Protein AF-A0A0G1AIM7-F1 (afdb_monomer_lite)

Organism: NCBI:txid1619004

Secondary structure (DSSP, 8-state):
-EE-TTSSS-EEEE-SSSPEEEEB-SEE--TTS-EEEEEEEE-S-SEESPPEEPTTT---TTEEBPP-SS----EE-SS-EES--EEEEEEEE--TTSPSS--B--EE------

Sequence (114 aa):
MKDAGNGSNPGLWKSASPAYLIASADATLSNGVDGYGIQATSTASGSGGTLSFNSKYNQTGNNVGGLTLTNTVLASSTVDVSGREAVVIHKAAVSGVAISGSYSDTITYECTAN

Structure (mmCIF, N/CA/C/O backbone):
data_AF-A0A0G1AIM7-F1
#
_entry.id   AF-A0A0G1AIM7-F1
#
loop_
_atom_site.group_PDB
_atom_site.id
_atom_site.type_symbol
_atom_site.label_atom_id
_atom_site.label_alt_id
_atom_site.label_comp_id
_atom_site.label_asym_id
_atom_site.label_entity_id
_atom_site.label_seq_id
_atom_site.pdbx_PDB_ins_code
_atom_site.Cartn_x
_atom_site.Cartn_y
_atom_site.Cartn_z
_atom_site.occupancy
_atom_site.B_iso_or_equiv
_atom_site.auth_seq_id
_atom_site.auth_comp_id
_atom_site.auth_asym_id
_atom_site.auth_atom_id
_atom_site.pdbx_PDB_model_num
ATOM 1 N N . MET A 1 1 ? -3.048 6.542 7.082 1.00 94.69 1 MET A N 1
ATOM 2 C CA . MET A 1 1 ? -1.975 5.721 6.482 1.00 94.69 1 MET A CA 1
ATOM 3 C C . MET A 1 1 ? -1.382 6.443 5.288 1.00 94.69 1 MET A C 1
ATOM 5 O O . MET A 1 1 ? -2.105 7.213 4.667 1.00 94.69 1 MET A O 1
ATOM 9 N N . LYS A 1 2 ? -0.112 6.204 4.968 1.00 96.25 2 LYS A N 1
ATOM 10 C CA . LYS A 1 2 ? 0.549 6.743 3.771 1.00 96.25 2 LYS A CA 1
ATOM 11 C C . LYS A 1 2 ? 1.645 5.806 3.282 1.00 96.25 2 LYS A C 1
ATOM 13 O O . LYS A 1 2 ? 2.206 5.049 4.074 1.00 96.25 2 LYS A O 1
ATOM 18 N N . ASP A 1 3 ? 1.914 5.893 1.995 1.00 97.50 3 ASP A N 1
ATOM 19 C CA . ASP A 1 3 ? 2.924 5.134 1.276 1.00 97.50 3 ASP A CA 1
ATOM 20 C C . ASP A 1 3 ? 4.186 5.965 1.024 1.00 97.50 3 ASP A C 1
ATOM 22 O O . ASP A 1 3 ? 4.100 7.172 0.793 1.00 97.50 3 ASP A O 1
ATOM 26 N N . ALA A 1 4 ? 5.351 5.325 1.066 1.00 97.38 4 ALA A N 1
ATOM 27 C CA . ALA A 1 4 ? 6.605 5.933 0.645 1.00 97.38 4 ALA A CA 1
ATOM 28 C C . ALA A 1 4 ? 6.808 5.799 -0.871 1.00 97.38 4 ALA A C 1
ATOM 30 O O . ALA A 1 4 ? 7.269 6.750 -1.515 1.00 97.38 4 ALA A O 1
ATOM 31 N N . GLY A 1 5 ? 6.468 4.640 -1.444 1.00 96.25 5 GLY A N 1
ATOM 32 C CA . GLY A 1 5 ? 6.692 4.337 -2.850 1.00 96.25 5 GLY A CA 1
ATOM 33 C C . GLY A 1 5 ? 8.128 4.614 -3.299 1.00 96.25 5 GLY A C 1
ATOM 34 O O . GLY A 1 5 ? 9.101 4.284 -2.619 1.00 96.25 5 GLY A O 1
ATOM 35 N N . ASN A 1 6 ? 8.281 5.286 -4.443 1.00 96.94 6 ASN A N 1
ATOM 36 C CA . ASN A 1 6 ? 9.583 5.801 -4.893 1.00 96.94 6 ASN A CA 1
ATOM 37 C C . ASN A 1 6 ? 9.820 7.285 -4.547 1.00 96.94 6 ASN A C 1
ATOM 39 O O . ASN A 1 6 ? 10.708 7.917 -5.120 1.00 96.94 6 ASN A O 1
ATOM 43 N N . GLY A 1 7 ? 9.000 7.863 -3.665 1.00 96.31 7 GLY A N 1
ATOM 44 C CA . GLY A 1 7 ? 9.017 9.285 -3.308 1.00 96.31 7 GLY A CA 1
ATOM 45 C C . GLY A 1 7 ? 8.275 10.213 -4.278 1.00 96.31 7 GLY A C 1
ATOM 46 O O . GLY A 1 7 ? 8.045 11.370 -3.941 1.00 96.31 7 GLY A O 1
ATOM 47 N N . SER A 1 8 ? 7.876 9.742 -5.465 1.00 97.06 8 SER A N 1
ATOM 48 C CA . SER A 1 8 ? 7.053 10.503 -6.430 1.00 97.06 8 SER A CA 1
ATOM 49 C C . SER A 1 8 ? 5.761 9.790 -6.815 1.00 97.06 8 SER A C 1
ATOM 51 O O . SER A 1 8 ? 4.765 10.441 -7.112 1.00 97.06 8 SER A O 1
ATOM 53 N N . ASN A 1 9 ? 5.755 8.461 -6.771 1.00 98.00 9 ASN A N 1
ATOM 54 C CA . ASN A 1 9 ? 4.598 7.626 -7.045 1.00 98.00 9 ASN A CA 1
ATOM 55 C C . ASN A 1 9 ? 4.504 6.511 -5.997 1.00 98.00 9 ASN A C 1
ATOM 57 O O . ASN A 1 9 ? 5.546 5.974 -5.602 1.00 98.00 9 ASN A O 1
ATOM 61 N N . PRO A 1 10 ? 3.282 6.150 -5.575 1.00 98.12 10 PRO A N 1
ATOM 62 C CA . PRO A 1 10 ? 3.075 5.043 -4.662 1.00 98.12 10 PRO A CA 1
ATOM 63 C C . PRO A 1 10 ? 3.351 3.699 -5.350 1.00 98.12 10 PRO A C 1
ATOM 65 O O . PRO A 1 10 ? 3.058 3.541 -6.542 1.00 98.12 10 PRO A O 1
ATOM 68 N N . GLY A 1 11 ? 3.888 2.712 -4.633 1.00 97.94 11 GLY A N 1
ATOM 69 C CA . GLY A 1 11 ? 4.183 1.404 -5.224 1.00 97.94 11 GLY A CA 1
ATOM 70 C C . GLY A 1 11 ? 5.347 0.627 -4.617 1.00 97.94 11 GLY A C 1
ATOM 71 O O . GLY A 1 11 ? 6.121 1.131 -3.813 1.00 97.94 11 GLY A O 1
ATOM 72 N N . LEU A 1 12 ? 5.532 -0.605 -5.091 1.00 98.00 12 LEU A N 1
ATOM 73 C CA . LEU A 1 12 ? 6.714 -1.398 -4.759 1.00 98.00 12 LEU A CA 1
ATOM 74 C C . LEU A 1 12 ? 7.903 -0.898 -5.579 1.00 98.00 12 LEU A C 1
ATOM 76 O O . LEU A 1 12 ? 7.891 -0.972 -6.813 1.00 98.00 12 LEU A O 1
ATOM 80 N N . TRP A 1 13 ? 8.940 -0.405 -4.904 1.00 98.25 13 TRP A N 1
ATOM 81 C CA . TRP A 1 13 ? 10.066 0.266 -5.544 1.00 98.25 13 TRP A CA 1
ATOM 82 C C . TRP A 1 13 ? 11.337 -0.584 -5.548 1.00 98.25 13 TRP A C 1
ATOM 84 O O . TRP A 1 13 ? 11.817 -1.026 -4.504 1.00 98.25 13 TRP A O 1
ATOM 94 N N . LYS A 1 14 ? 11.931 -0.763 -6.732 1.00 97.94 14 LYS A N 1
ATOM 95 C CA . LYS A 1 14 ? 13.291 -1.275 -6.915 1.00 97.94 14 LYS A CA 1
ATOM 96 C C . LYS A 1 14 ? 14.223 -0.100 -7.186 1.00 97.94 14 LYS A C 1
ATOM 98 O O . LYS A 1 14 ? 14.273 0.421 -8.299 1.00 97.94 14 LYS A O 1
ATOM 103 N N . SER A 1 15 ? 14.993 0.287 -6.175 1.00 96.56 15 SER A N 1
ATOM 104 C CA . SER A 1 15 ? 15.892 1.447 -6.235 1.00 96.56 15 SER A CA 1
ATOM 105 C C . SER A 1 15 ? 17.208 1.189 -6.977 1.00 96.56 15 SER A C 1
ATOM 107 O O . SER A 1 15 ? 17.782 2.113 -7.550 1.00 96.56 15 SER A O 1
ATOM 109 N N . ALA A 1 16 ? 17.698 -0.054 -6.985 1.00 95.94 16 ALA A N 1
ATOM 110 C CA . ALA A 1 16 ? 18.947 -0.408 -7.655 1.00 95.94 16 ALA A CA 1
ATOM 111 C C . ALA A 1 16 ? 18.802 -0.346 -9.184 1.00 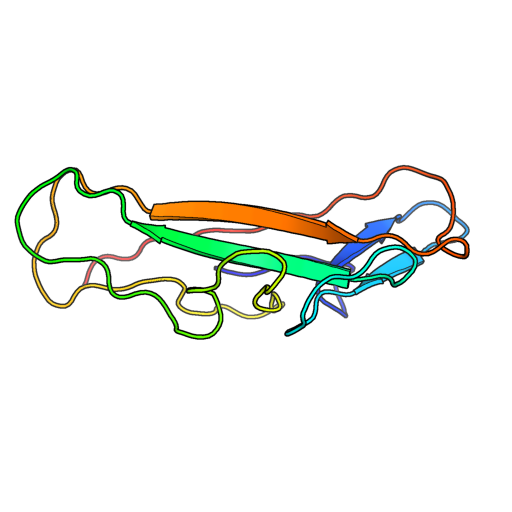95.94 16 ALA A C 1
ATOM 113 O O . ALA A 1 16 ? 17.798 -0.808 -9.723 1.00 95.94 16 ALA A O 1
ATOM 114 N N . SER A 1 17 ? 19.820 0.151 -9.891 1.00 95.50 17 SER A N 1
ATOM 115 C CA . SER A 1 17 ? 19.796 0.287 -11.355 1.00 95.50 17 SER A CA 1
ATOM 116 C C . SER A 1 17 ? 19.723 -1.075 -12.084 1.00 95.50 17 SER A C 1
ATOM 118 O O . SER A 1 17 ? 20.412 -2.008 -11.667 1.00 95.50 17 SER A O 1
ATOM 120 N N . PRO A 1 18 ? 18.916 -1.226 -13.156 1.00 95.69 18 PRO A N 1
ATOM 121 C CA . PRO A 1 18 ? 17.927 -0.260 -13.632 1.00 95.69 18 PRO A CA 1
ATOM 122 C C . PRO A 1 18 ? 16.736 -0.196 -12.669 1.00 95.69 18 PRO A C 1
ATOM 124 O O . PRO A 1 18 ? 16.215 -1.231 -12.245 1.00 95.69 18 PRO A O 1
ATOM 127 N N . ALA A 1 19 ? 16.352 1.020 -12.287 1.00 97.00 19 ALA A N 1
ATOM 128 C CA . ALA A 1 19 ? 15.307 1.237 -11.299 1.00 97.00 19 ALA A CA 1
ATOM 129 C C . ALA A 1 19 ? 13.921 0.965 -11.906 1.00 97.00 19 ALA A C 1
ATOM 131 O O . ALA A 1 19 ? 13.712 1.195 -13.099 1.00 97.00 19 ALA A O 1
ATOM 132 N N . TYR A 1 20 ? 12.987 0.454 -11.106 1.00 98.06 20 TYR A N 1
ATOM 133 C CA . TYR A 1 20 ? 11.661 0.061 -11.590 1.00 98.06 20 TYR A CA 1
ATOM 134 C C . TYR A 1 20 ? 10.612 0.184 -10.491 1.00 98.06 20 TYR A C 1
ATOM 136 O O . TYR A 1 20 ? 10.881 -0.131 -9.332 1.00 98.06 20 TYR A O 1
ATOM 144 N N . LEU A 1 21 ? 9.414 0.627 -10.861 1.00 98.00 21 LEU A N 1
ATOM 145 C CA . LEU A 1 21 ? 8.285 0.776 -9.952 1.00 98.00 21 LEU A CA 1
ATOM 146 C C . LEU A 1 21 ? 7.143 -0.114 -10.425 1.00 98.00 21 LEU A C 1
ATOM 148 O O . LEU A 1 21 ? 6.620 0.084 -11.519 1.00 98.00 21 LEU A O 1
ATOM 152 N N . ILE A 1 22 ? 6.709 -1.025 -9.561 1.00 98.06 22 ILE A N 1
ATOM 153 C CA . ILE A 1 22 ? 5.396 -1.652 -9.702 1.00 98.06 22 ILE A CA 1
ATOM 154 C C . ILE A 1 22 ? 4.413 -0.700 -9.026 1.00 98.06 22 ILE A C 1
ATOM 156 O O . ILE A 1 22 ? 4.344 -0.625 -7.795 1.00 98.06 22 ILE A O 1
ATOM 160 N N . ALA A 1 23 ? 3.725 0.094 -9.843 1.00 97.75 23 ALA A N 1
ATOM 161 C CA . ALA A 1 23 ? 2.875 1.173 -9.363 1.00 97.75 23 ALA A CA 1
ATOM 162 C C . ALA A 1 23 ? 1.698 0.640 -8.540 1.00 97.75 23 ALA A C 1
ATOM 164 O O . ALA A 1 23 ? 1.114 -0.407 -8.847 1.00 97.75 23 ALA A O 1
ATOM 165 N N . SER A 1 24 ? 1.326 1.389 -7.503 1.00 98.00 24 SER A N 1
ATOM 166 C CA . SER A 1 24 ? 0.083 1.105 -6.805 1.00 98.00 24 SER A CA 1
ATOM 167 C C . SER A 1 24 ? -1.128 1.524 -7.643 1.00 98.00 24 SER A C 1
ATOM 169 O O . SER A 1 24 ? -1.083 2.548 -8.325 1.00 98.00 24 SER A O 1
ATOM 171 N N . ALA A 1 25 ? -2.211 0.745 -7.601 1.00 97.25 25 ALA A N 1
ATOM 172 C CA . ALA A 1 25 ? -3.387 0.979 -8.433 1.00 97.25 25 ALA A CA 1
ATOM 173 C C . ALA A 1 25 ? -4.697 0.590 -7.736 1.00 97.25 25 ALA A C 1
ATOM 175 O O . ALA A 1 25 ? -4.747 -0.358 -6.956 1.00 97.25 25 ALA A O 1
ATOM 176 N N . ASP A 1 26 ? -5.766 1.306 -8.083 1.00 97.94 26 ASP A N 1
ATOM 177 C CA . ASP A 1 26 ? -7.150 0.893 -7.849 1.00 97.94 26 ASP A CA 1
ATOM 178 C C . ASP A 1 26 ? -7.570 -0.054 -8.971 1.00 97.94 26 ASP A C 1
ATOM 180 O O . ASP A 1 26 ? -7.957 0.384 -10.056 1.00 97.94 26 ASP A O 1
ATOM 184 N N . ALA A 1 27 ? -7.409 -1.360 -8.758 1.00 97.44 27 ALA A N 1
ATOM 185 C CA . ALA A 1 27 ? -7.525 -2.327 -9.842 1.00 97.44 27 ALA A CA 1
ATOM 186 C C . ALA A 1 27 ? -7.905 -3.732 -9.370 1.00 97.44 27 ALA A C 1
ATOM 188 O O . ALA A 1 27 ? -7.761 -4.100 -8.205 1.00 97.44 27 ALA A O 1
ATOM 189 N N . THR A 1 28 ? -8.346 -4.549 -10.327 1.00 98.38 28 THR A N 1
ATOM 190 C CA . THR A 1 28 ? -8.337 -6.008 -10.181 1.00 98.38 28 THR A CA 1
ATOM 191 C C . THR A 1 28 ? -6.984 -6.519 -10.648 1.00 98.38 28 THR A C 1
ATOM 193 O O . THR A 1 28 ? -6.645 -6.377 -11.821 1.00 98.38 28 THR A O 1
ATOM 196 N N . LEU A 1 29 ? -6.206 -7.107 -9.743 1.00 98.00 29 LEU A N 1
ATOM 197 C CA . LEU A 1 29 ? -4.897 -7.651 -10.083 1.00 98.00 29 LEU A CA 1
ATOM 198 C C . LEU A 1 29 ? -5.039 -8.903 -10.954 1.00 98.00 29 LEU A C 1
ATOM 200 O O . LEU A 1 29 ? -5.797 -9.827 -10.639 1.00 98.00 29 LEU A O 1
ATOM 204 N N . SER A 1 30 ? -4.268 -8.945 -12.035 1.00 97.06 30 SER A N 1
ATOM 205 C CA . SER A 1 30 ? -4.231 -10.054 -12.985 1.00 97.06 30 SER A CA 1
ATOM 206 C C . SER A 1 30 ? -2.797 -10.491 -13.239 1.00 97.06 30 SER A C 1
ATOM 208 O O . SER A 1 30 ? -1.887 -9.667 -13.282 1.00 97.06 30 SER A O 1
ATOM 210 N N . ASN A 1 31 ? -2.597 -11.790 -13.454 1.00 94.12 31 ASN A N 1
ATOM 211 C CA . ASN A 1 31 ? -1.280 -12.322 -13.780 1.00 94.12 31 ASN A CA 1
ATOM 212 C C . ASN A 1 31 ? -0.707 -11.659 -15.046 1.00 94.12 31 ASN A C 1
ATOM 214 O O . ASN A 1 31 ? -1.433 -11.449 -16.017 1.00 94.12 31 ASN A O 1
ATOM 218 N N . GLY A 1 32 ? 0.591 -11.358 -15.043 1.00 94.75 32 GLY A N 1
ATOM 219 C CA . GLY A 1 32 ? 1.279 -10.756 -16.184 1.00 94.75 32 GLY A CA 1
ATOM 220 C C . GLY A 1 32 ? 1.100 -9.241 -16.333 1.00 94.75 32 GLY A C 1
ATOM 221 O O . GLY A 1 32 ? 1.676 -8.676 -17.260 1.00 94.75 32 GLY A O 1
ATOM 222 N N . VAL A 1 33 ? 0.375 -8.578 -15.427 1.00 96.75 33 VAL A N 1
ATOM 223 C CA . VAL A 1 33 ? 0.221 -7.115 -15.396 1.00 96.75 33 VAL A CA 1
ATOM 224 C C . VAL A 1 33 ? 0.721 -6.594 -14.054 1.00 96.75 33 VAL A C 1
ATOM 226 O O . VAL A 1 33 ? 0.337 -7.116 -13.008 1.00 96.75 33 VAL A O 1
ATOM 229 N N . ASP A 1 34 ? 1.575 -5.572 -14.084 1.00 97.38 34 ASP A N 1
ATOM 230 C CA . ASP A 1 34 ? 2.061 -4.929 -12.866 1.00 97.38 34 ASP A CA 1
ATOM 231 C C . ASP A 1 34 ? 0.909 -4.275 -12.104 1.00 97.38 34 ASP A C 1
ATOM 233 O O . ASP A 1 34 ? 0.096 -3.544 -12.672 1.00 97.38 34 ASP A O 1
ATOM 237 N N . GLY A 1 35 ? 0.869 -4.500 -10.797 1.00 97.81 35 GLY A N 1
ATOM 238 C CA . GLY A 1 35 ? -0.046 -3.797 -9.916 1.00 97.81 35 GLY A CA 1
ATOM 239 C C . GLY A 1 35 ? 0.217 -4.119 -8.459 1.00 97.81 35 GLY A C 1
ATOM 240 O O . GLY A 1 35 ? 0.664 -5.212 -8.117 1.00 97.81 35 GLY A O 1
ATOM 241 N N . TYR A 1 36 ? -0.074 -3.160 -7.591 1.00 98.44 36 TYR A N 1
ATOM 242 C CA . TYR A 1 36 ? 0.100 -3.301 -6.153 1.00 98.44 36 TYR A CA 1
ATOM 243 C C . TYR A 1 36 ? -0.968 -2.516 -5.393 1.00 98.44 36 TYR A C 1
ATOM 245 O O . TYR A 1 36 ? -1.381 -1.429 -5.797 1.00 98.44 36 TYR A O 1
ATOM 253 N N . GLY A 1 37 ? -1.422 -3.042 -4.267 1.00 98.50 37 GLY A N 1
ATOM 254 C CA . GLY A 1 37 ? -2.376 -2.342 -3.419 1.00 98.50 37 GLY A CA 1
ATOM 255 C C . GLY A 1 37 ? -2.749 -3.161 -2.200 1.00 98.50 37 GLY A C 1
ATOM 256 O O . GLY A 1 37 ? -2.132 -4.192 -1.909 1.00 98.50 37 GLY A O 1
ATOM 257 N N . ILE A 1 38 ? -3.772 -2.696 -1.490 1.00 98.62 38 ILE A N 1
ATOM 258 C CA . ILE A 1 38 ? -4.219 -3.337 -0.256 1.00 98.62 38 ILE A CA 1
ATOM 259 C C . ILE A 1 38 ? -5.709 -3.670 -0.260 1.00 98.62 38 ILE A C 1
ATOM 261 O O . ILE A 1 38 ? -6.523 -3.042 -0.940 1.00 98.62 38 ILE A O 1
ATOM 265 N N . GLN A 1 39 ? -6.043 -4.654 0.564 1.00 98.69 39 GLN A N 1
ATOM 266 C CA . GLN A 1 39 ? -7.379 -4.925 1.076 1.00 98.69 39 GLN A CA 1
ATOM 267 C C . GLN A 1 39 ? -7.359 -4.689 2.583 1.00 98.69 39 GLN A C 1
ATOM 269 O O . GLN A 1 39 ? -6.342 -4.950 3.229 1.00 98.69 39 GLN A O 1
ATOM 274 N N . ALA A 1 40 ? -8.463 -4.229 3.155 1.00 98.19 40 ALA A N 1
ATOM 275 C CA . ALA A 1 40 ? -8.568 -4.001 4.583 1.00 98.19 40 ALA A CA 1
ATOM 276 C C . ALA A 1 40 ? -9.967 -4.317 5.112 1.00 98.19 40 ALA A C 1
ATOM 278 O O . ALA A 1 40 ? -10.970 -3.986 4.481 1.00 98.19 40 ALA A O 1
ATOM 279 N N . THR A 1 41 ? -10.021 -4.954 6.280 1.00 97.19 41 THR A N 1
ATOM 280 C CA . THR A 1 41 ? -11.265 -5.328 6.964 1.00 97.19 41 THR A CA 1
ATOM 281 C C . THR A 1 41 ? -11.065 -5.400 8.482 1.00 97.19 41 THR A C 1
ATOM 283 O O . THR A 1 41 ? -9.937 -5.317 8.969 1.00 97.19 41 THR A O 1
ATOM 286 N N . SER A 1 42 ? -12.151 -5.566 9.239 1.00 94.50 42 SER A N 1
ATOM 287 C CA . SER A 1 42 ? -12.110 -5.846 10.680 1.00 94.50 42 SER A CA 1
ATOM 288 C C . SER A 1 42 ? -12.270 -7.337 10.944 1.00 94.50 42 SER A C 1
ATOM 290 O O . SER A 1 42 ? -13.026 -8.013 10.243 1.00 94.50 42 SER A O 1
ATOM 292 N N . THR A 1 43 ? -11.675 -7.842 12.025 1.00 86.00 43 THR A N 1
ATOM 293 C CA . THR A 1 43 ? -12.161 -9.097 12.621 1.00 86.00 43 THR A CA 1
ATOM 294 C C . THR A 1 43 ? -13.488 -8.872 13.356 1.00 86.00 43 THR A C 1
ATOM 296 O O . THR A 1 43 ? -13.866 -7.737 13.666 1.00 86.00 43 THR A O 1
ATOM 299 N N . ALA A 1 44 ? -14.223 -9.959 13.616 1.00 82.12 44 ALA A N 1
ATOM 300 C CA . ALA A 1 44 ? -15.469 -9.927 14.390 1.00 82.12 44 ALA A CA 1
ATOM 301 C C . ALA A 1 44 ? -15.238 -9.781 15.909 1.00 82.12 44 ALA A C 1
ATOM 303 O O . ALA A 1 44 ? -16.199 -9.632 16.661 1.00 82.12 44 ALA A O 1
ATOM 304 N N . SER A 1 45 ? -13.979 -9.833 16.351 1.00 87.00 45 SER A N 1
ATOM 305 C CA . SER A 1 45 ? -13.566 -9.691 17.746 1.00 87.00 45 SER A CA 1
ATOM 306 C C . SER A 1 45 ? -13.847 -8.288 18.293 1.00 87.00 45 SER A C 1
ATOM 308 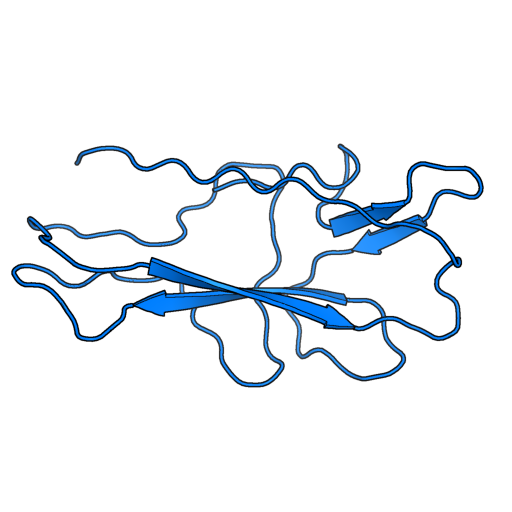O O . SER A 1 45 ? -14.051 -7.338 17.535 1.00 87.00 45 SER A O 1
ATOM 310 N N . GLY A 1 46 ? -13.821 -8.161 19.622 1.00 90.00 46 GLY A N 1
ATOM 311 C CA . GLY A 1 46 ? -13.940 -6.888 20.333 1.00 90.00 46 GLY A CA 1
ATOM 312 C C . GLY A 1 46 ? -15.371 -6.486 20.700 1.00 90.00 46 GLY A C 1
ATOM 313 O O . GLY A 1 46 ? -16.327 -7.244 20.539 1.00 90.00 46 GLY A O 1
ATOM 314 N N . SER A 1 47 ? -15.513 -5.279 21.244 1.00 91.31 47 SER A N 1
ATOM 315 C CA . SER A 1 47 ? -16.779 -4.705 21.712 1.00 91.31 47 SER A CA 1
ATOM 316 C C . SER A 1 47 ? -16.853 -3.196 21.432 1.00 91.31 47 SER A C 1
ATOM 318 O O . SER A 1 47 ? -15.904 -2.595 20.919 1.00 91.31 47 SER A O 1
ATOM 320 N N . GLY A 1 48 ? -18.010 -2.588 21.717 1.00 91.12 48 GLY A N 1
ATOM 321 C CA . GLY A 1 48 ? -18.287 -1.190 21.374 1.00 91.12 48 GLY A CA 1
ATOM 322 C C . GLY A 1 48 ? -18.579 -1.002 19.880 1.00 91.12 48 GLY A C 1
ATOM 323 O O . GLY A 1 48 ? -19.161 -1.881 19.234 1.00 91.12 48 GLY A O 1
ATOM 324 N N . GLY A 1 49 ? -18.170 0.138 19.323 1.00 89.88 49 GLY A N 1
ATOM 325 C CA . GLY A 1 49 ? -18.368 0.490 17.912 1.00 89.88 49 GLY A CA 1
ATOM 326 C C . GLY A 1 49 ? -17.618 -0.399 16.942 1.00 89.88 49 GLY A C 1
ATOM 327 O O . GLY A 1 49 ? -16.653 -1.046 17.321 1.00 89.88 49 GLY A O 1
ATOM 328 N N . THR A 1 50 ? -18.042 -0.423 15.681 1.00 91.44 50 THR A N 1
ATOM 329 C CA . THR A 1 50 ? -17.340 -1.102 14.582 1.00 91.44 50 THR A CA 1
ATOM 330 C C . THR A 1 50 ? -16.351 -0.166 13.894 1.00 91.44 50 THR A C 1
ATOM 332 O O . THR A 1 50 ? -16.608 1.030 13.786 1.00 91.44 50 THR A O 1
ATOM 335 N N . LEU A 1 51 ? -15.272 -0.718 13.336 1.00 93.50 51 LEU A N 1
ATOM 336 C CA . LEU A 1 51 ? -14.407 0.022 12.418 1.00 93.50 51 LEU A CA 1
ATOM 337 C C . LEU A 1 51 ? -15.072 0.108 11.037 1.00 93.50 51 LEU A C 1
ATOM 339 O O . LEU A 1 51 ? -15.334 -0.913 10.402 1.00 93.50 51 LEU A O 1
ATOM 343 N N . SER A 1 52 ? -15.342 1.324 10.573 1.00 94.88 52 SER A N 1
ATOM 344 C CA . SER A 1 52 ? -15.791 1.605 9.211 1.00 94.88 52 SER A CA 1
ATOM 345 C C . SER A 1 52 ? -14.574 1.791 8.315 1.00 94.88 52 SER A C 1
ATOM 347 O O . SER A 1 52 ? -13.788 2.712 8.531 1.00 94.88 52 SER A O 1
ATOM 349 N N . PHE A 1 53 ? -14.396 0.913 7.329 1.00 97.38 53 PHE A N 1
ATOM 350 C CA . PHE A 1 53 ? -13.274 0.975 6.393 1.00 97.38 53 PHE 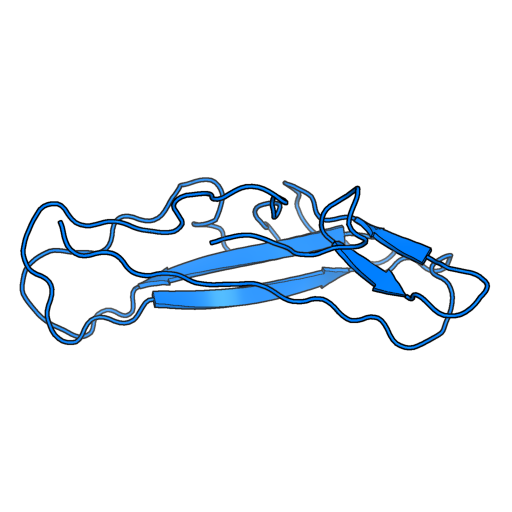A CA 1
ATOM 351 C C . PHE A 1 53 ? -13.621 1.812 5.168 1.00 97.38 53 PHE A C 1
ATOM 353 O O . PHE A 1 53 ? -14.733 1.751 4.641 1.00 97.38 53 PHE A O 1
ATOM 360 N N . ASN A 1 54 ? -12.633 2.551 4.672 1.00 98.00 54 ASN A N 1
ATOM 361 C CA . ASN A 1 54 ? -12.721 3.242 3.396 1.00 98.00 54 ASN A CA 1
ATOM 362 C C . ASN A 1 54 ? -13.030 2.226 2.285 1.00 98.00 54 ASN A C 1
ATOM 364 O O . ASN A 1 54 ? -12.319 1.230 2.130 1.00 98.00 54 ASN A O 1
ATOM 368 N N . SER A 1 55 ? -14.085 2.479 1.506 1.00 97.81 55 SER A N 1
ATOM 369 C CA . SER A 1 55 ? -14.560 1.572 0.452 1.00 97.81 55 SER A CA 1
ATOM 370 C C . SER A 1 55 ? -13.493 1.275 -0.601 1.00 97.81 55 SER A C 1
ATOM 372 O O . SER A 1 55 ? -13.493 0.192 -1.181 1.00 97.81 55 SER A O 1
ATOM 374 N N . LYS A 1 56 ? -12.534 2.189 -0.791 1.00 97.94 56 LYS A N 1
ATOM 375 C CA . LYS A 1 56 ? -11.346 1.977 -1.622 1.00 97.94 56 LYS A CA 1
ATOM 376 C C . LYS A 1 56 ? -10.575 0.718 -1.223 1.00 97.94 56 LYS A C 1
ATOM 378 O O . LYS A 1 56 ? -10.147 -0.035 -2.086 1.00 97.94 56 LYS A O 1
ATOM 383 N N . TYR A 1 57 ? -10.424 0.481 0.079 1.00 98.44 57 TYR A N 1
ATOM 384 C CA . TYR A 1 57 ? -9.630 -0.617 0.632 1.00 98.44 57 TYR A CA 1
ATOM 385 C C . TYR A 1 57 ? -10.484 -1.786 1.125 1.00 98.44 57 TYR A C 1
ATOM 387 O O . TYR A 1 57 ? -9.961 -2.888 1.257 1.00 98.44 57 TYR A O 1
ATOM 395 N N . ASN A 1 58 ? -11.785 -1.589 1.358 1.00 98.12 58 ASN A N 1
ATOM 396 C CA . ASN A 1 58 ? -12.722 -2.665 1.689 1.00 98.12 58 ASN A CA 1
ATOM 397 C C . ASN A 1 58 ? -13.044 -3.516 0.447 1.00 98.12 58 ASN A C 1
ATOM 399 O O . ASN A 1 58 ? -14.123 -3.439 -0.139 1.00 98.12 58 ASN A O 1
ATOM 403 N N . GLN A 1 59 ? -12.043 -4.271 0.010 1.00 98.38 59 GLN A N 1
ATOM 404 C CA . GLN A 1 59 ? -12.021 -5.054 -1.218 1.00 98.38 59 GLN A CA 1
ATOM 405 C C . GLN A 1 59 ? -11.783 -6.531 -0.892 1.00 98.38 59 GLN A C 1
ATOM 407 O O . GLN A 1 59 ? -11.319 -6.884 0.191 1.00 98.38 59 GLN A O 1
ATOM 412 N N . THR A 1 60 ? -12.089 -7.410 -1.845 1.00 97.62 60 THR A N 1
ATOM 413 C CA . THR A 1 60 ? -11.923 -8.865 -1.698 1.00 97.62 60 THR A CA 1
ATOM 414 C C . THR A 1 60 ? -11.366 -9.489 -2.978 1.00 97.62 60 THR A C 1
ATOM 416 O O . THR A 1 60 ? -11.262 -8.836 -4.019 1.00 97.62 60 THR A O 1
ATOM 419 N N . GLY A 1 61 ? -10.968 -10.764 -2.915 1.00 97.75 61 GLY A N 1
ATOM 420 C CA . GLY A 1 61 ? -10.446 -11.482 -4.079 1.00 97.75 61 GLY A CA 1
ATOM 421 C C . GLY A 1 61 ? -9.142 -10.863 -4.581 1.00 97.75 61 GLY A C 1
ATOM 422 O O . GLY A 1 61 ? -8.185 -10.743 -3.811 1.00 97.75 61 GLY A O 1
ATOM 423 N N . ASN A 1 62 ? -9.106 -10.464 -5.854 1.00 98.19 62 ASN A N 1
ATOM 424 C CA . ASN A 1 62 ? -7.958 -9.790 -6.473 1.00 98.19 62 ASN A CA 1
ATOM 425 C C . ASN A 1 62 ? -8.129 -8.272 -6.597 1.00 98.19 62 ASN A C 1
ATOM 427 O O . ASN A 1 62 ? -7.222 -7.604 -7.090 1.00 98.19 62 ASN A O 1
ATOM 431 N N . ASN A 1 63 ? -9.254 -7.723 -6.145 1.00 98.56 63 ASN A N 1
ATOM 432 C CA . ASN A 1 63 ? -9.484 -6.287 -6.164 1.00 98.56 63 ASN A CA 1
ATOM 433 C C . ASN A 1 63 ? -8.672 -5.641 -5.047 1.00 98.56 63 ASN A C 1
ATOM 435 O O . ASN A 1 63 ? -8.668 -6.133 -3.918 1.00 98.56 63 ASN A O 1
ATOM 439 N N . VAL A 1 64 ? -7.987 -4.549 -5.353 1.00 98.69 64 VAL A N 1
ATOM 440 C CA . VAL A 1 64 ? -7.182 -3.802 -4.389 1.00 98.69 64 VAL A CA 1
ATOM 441 C C . VAL A 1 64 ? -7.462 -2.316 -4.503 1.00 98.69 64 VAL A C 1
ATOM 443 O O . VAL A 1 64 ? -7.752 -1.811 -5.588 1.00 98.69 64 VAL A O 1
ATOM 446 N N . GLY A 1 65 ? -7.343 -1.630 -3.371 1.00 98.62 65 GLY A N 1
ATOM 447 C CA . GLY A 1 65 ? -7.274 -0.181 -3.334 1.00 98.62 65 GLY A CA 1
ATOM 448 C C . GLY A 1 65 ? -5.833 0.300 -3.460 1.00 98.62 65 GLY A C 1
ATOM 449 O O . GLY A 1 65 ? -4.934 -0.212 -2.783 1.00 98.62 65 GLY A O 1
ATOM 450 N N . GLY A 1 66 ? -5.631 1.319 -4.287 1.00 98.12 66 GLY A N 1
ATOM 451 C CA . GLY A 1 66 ? -4.351 1.974 -4.508 1.00 98.12 66 GLY A CA 1
ATOM 452 C C . GLY A 1 66 ? -3.893 2.794 -3.300 1.00 98.12 66 GLY A C 1
ATOM 453 O O . GLY A 1 66 ? -4.660 3.531 -2.665 1.00 98.12 66 GLY A O 1
ATOM 454 N N . LEU A 1 67 ? -2.614 2.687 -2.988 1.00 98.19 67 LEU A N 1
ATOM 455 C CA . LEU A 1 67 ? -1.933 3.445 -1.952 1.00 98.19 67 LEU A CA 1
ATOM 456 C C . LEU A 1 67 ? -1.656 4.884 -2.409 1.00 98.19 67 LEU A C 1
ATOM 458 O O . LEU A 1 67 ? -1.740 5.208 -3.593 1.00 98.19 67 LEU A O 1
ATOM 462 N N . THR A 1 68 ? -1.370 5.771 -1.457 1.00 97.62 68 THR A N 1
ATOM 463 C CA . THR A 1 68 ? -1.150 7.203 -1.708 1.00 97.62 68 THR A CA 1
ATOM 464 C C . THR A 1 68 ? 0.031 7.716 -0.901 1.00 97.62 68 THR A C 1
ATOM 466 O O . THR A 1 68 ? 0.198 7.331 0.254 1.00 97.62 68 THR A O 1
ATOM 469 N N . LEU A 1 69 ? 0.793 8.655 -1.466 1.00 97.75 69 LEU A N 1
ATOM 470 C CA . LEU A 1 69 ? 1.910 9.303 -0.762 1.00 97.75 69 LEU A CA 1
ATOM 471 C C . LEU A 1 69 ? 1.454 10.211 0.390 1.00 97.75 69 LEU A C 1
ATOM 473 O O . LEU A 1 69 ? 2.211 10.518 1.308 1.00 97.75 69 LEU A O 1
ATOM 477 N N . THR A 1 70 ? 0.204 10.664 0.338 1.00 96.81 70 THR A N 1
ATOM 478 C CA . THR A 1 70 ? -0.419 11.490 1.370 1.00 96.81 70 THR A CA 1
ATOM 479 C C . THR A 1 70 ? -1.218 10.645 2.354 1.00 96.81 70 THR A C 1
ATOM 481 O O . THR A 1 70 ? -1.608 9.510 2.067 1.00 96.81 70 THR A O 1
ATOM 484 N N . ASN A 1 71 ? -1.477 11.224 3.530 1.00 95.88 71 ASN A N 1
ATOM 485 C CA . ASN A 1 71 ? -2.293 10.596 4.558 1.00 95.88 71 ASN A CA 1
ATOM 486 C C . ASN A 1 71 ? -3.722 10.351 4.044 1.00 95.88 71 ASN A C 1
ATOM 488 O O . ASN A 1 71 ? -4.462 11.292 3.769 1.00 95.88 71 ASN A O 1
ATOM 492 N N . THR A 1 72 ? -4.116 9.081 4.005 1.00 96.25 72 THR A N 1
ATOM 493 C CA . THR A 1 72 ? -5.479 8.627 3.717 1.00 96.25 72 THR A CA 1
ATOM 494 C C . THR A 1 72 ? -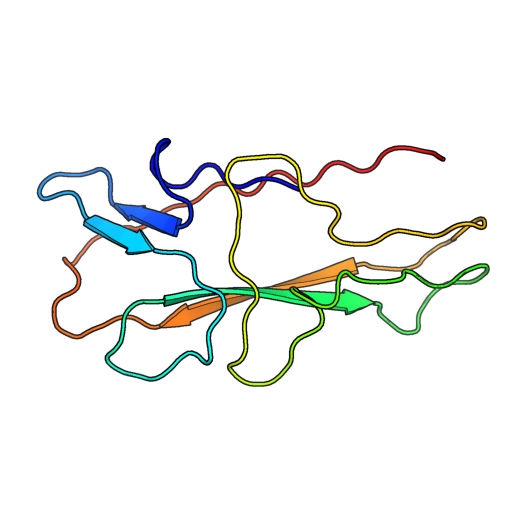6.055 7.901 4.932 1.00 96.25 72 THR A C 1
ATOM 496 O O . THR A 1 72 ? -5.354 7.143 5.615 1.00 96.25 72 THR A O 1
ATOM 499 N N . VAL A 1 73 ? -7.339 8.127 5.219 1.00 96.31 73 VAL A N 1
ATOM 500 C CA . VAL A 1 73 ? -8.067 7.392 6.263 1.00 96.31 73 VAL A CA 1
ATOM 501 C C . VAL A 1 73 ? -8.335 5.972 5.768 1.00 96.31 73 VAL A C 1
ATOM 503 O O . VAL A 1 73 ? -9.000 5.780 4.748 1.00 96.31 73 VAL A O 1
ATOM 506 N N . LEU A 1 74 ? -7.802 4.985 6.493 1.00 97.19 74 LEU A N 1
ATOM 507 C CA . LEU A 1 74 ? -8.041 3.566 6.226 1.00 97.19 74 LEU A CA 1
ATOM 508 C C . LEU A 1 74 ? -9.360 3.105 6.840 1.00 97.19 74 LEU A C 1
ATOM 510 O O . LEU A 1 74 ? -10.190 2.509 6.161 1.00 97.19 74 LEU A O 1
ATOM 514 N N . ALA A 1 75 ? -9.521 3.383 8.130 1.00 95.88 75 ALA A N 1
ATOM 515 C CA . ALA A 1 75 ? -10.693 3.045 8.906 1.00 95.88 75 ALA A CA 1
ATOM 516 C C . ALA A 1 75 ? -10.917 4.091 9.997 1.00 95.88 75 ALA A C 1
ATOM 518 O O . ALA A 1 75 ? -9.973 4.760 10.423 1.00 95.88 75 ALA A O 1
ATOM 519 N N . SER A 1 76 ? -12.158 4.215 10.449 1.00 95.00 76 SER A N 1
ATOM 520 C CA . SER A 1 76 ? -12.542 5.089 11.554 1.00 95.00 76 SER A CA 1
ATOM 521 C C . SER A 1 76 ? -13.683 4.484 12.370 1.00 95.00 76 SER A C 1
ATOM 523 O O . SER A 1 76 ? -14.357 3.548 11.941 1.00 95.00 76 SER A O 1
ATOM 525 N N . SER A 1 77 ? -13.907 5.029 13.559 1.00 93.19 77 SER A N 1
ATOM 526 C CA . SER A 1 77 ? -15.107 4.798 14.364 1.00 93.19 77 SER A CA 1
ATOM 527 C C . SER A 1 77 ? -15.547 6.133 14.951 1.00 93.19 77 SER A C 1
ATOM 529 O O . SER A 1 77 ? -14.709 6.997 15.186 1.00 93.19 77 SER A O 1
ATOM 531 N N . THR A 1 78 ? -16.842 6.312 15.190 1.00 92.38 78 THR A N 1
ATOM 532 C CA . THR A 1 78 ? -17.402 7.499 15.865 1.00 92.38 78 THR A CA 1
ATOM 533 C C . THR A 1 78 ? -17.746 7.241 17.331 1.00 92.38 78 THR A C 1
ATOM 535 O O . THR A 1 78 ? -18.236 8.133 18.015 1.00 92.38 78 THR A O 1
ATOM 538 N N . VAL A 1 79 ? -17.520 6.018 17.811 1.00 90.94 79 VAL A N 1
ATOM 539 C CA . VAL A 1 79 ? -17.727 5.609 19.205 1.00 90.94 79 VAL A CA 1
ATOM 540 C C . VAL A 1 79 ? -16.547 4.761 19.672 1.00 90.94 79 VAL A C 1
ATOM 542 O O . VAL A 1 79 ? -15.789 4.244 18.844 1.00 90.94 79 VAL A O 1
ATOM 545 N N . ASP A 1 80 ? -16.421 4.581 20.982 1.00 91.06 80 ASP A N 1
ATOM 546 C CA . ASP A 1 80 ? -15.343 3.795 21.573 1.00 91.06 80 ASP A CA 1
ATOM 547 C C . ASP A 1 80 ? -15.316 2.363 21.033 1.00 91.06 80 ASP A C 1
ATOM 549 O O . ASP A 1 80 ? -16.342 1.683 20.910 1.00 91.06 80 ASP A O 1
ATOM 553 N N . VAL A 1 81 ? -14.106 1.909 20.716 1.00 90.12 81 VAL A N 1
ATOM 554 C CA . VAL A 1 81 ? -13.824 0.576 20.190 1.00 90.12 81 VAL A CA 1
ATOM 555 C C . VAL A 1 81 ? -12.811 -0.089 21.104 1.00 90.12 81 VAL A C 1
ATOM 557 O O . VAL A 1 81 ? -11.769 0.493 21.399 1.00 90.12 81 VAL A O 1
ATOM 560 N N . SER A 1 82 ? -13.092 -1.318 21.532 1.00 91.81 82 SER A N 1
ATOM 561 C CA . SER A 1 82 ? -12.178 -2.089 22.376 1.00 91.81 82 SER A CA 1
ATOM 562 C C . SER A 1 82 ? -11.912 -3.462 21.778 1.00 91.81 82 SER A C 1
ATOM 564 O O . SER A 1 82 ? -12.842 -4.164 21.382 1.00 91.81 82 SER A O 1
ATOM 566 N N . GLY A 1 83 ? -10.635 -3.843 21.697 1.00 89.88 83 GLY A N 1
ATOM 567 C CA . GLY A 1 83 ? -10.214 -5.179 21.263 1.00 89.88 83 GLY A CA 1
ATOM 568 C C . GLY A 1 83 ? -10.587 -5.549 19.823 1.00 89.88 83 GLY A C 1
ATOM 569 O O . GLY A 1 83 ? -10.701 -6.736 19.526 1.00 89.88 83 GLY A O 1
ATOM 570 N N . ARG A 1 84 ? -10.814 -4.564 18.942 1.00 91.31 84 ARG A N 1
ATOM 571 C CA . ARG A 1 84 ? -11.013 -4.805 17.504 1.00 91.31 84 ARG A CA 1
ATOM 572 C C . ARG A 1 84 ? -9.702 -4.704 16.743 1.00 91.31 84 ARG A C 1
ATOM 574 O O . ARG A 1 84 ? -8.858 -3.872 17.066 1.00 91.31 84 ARG A O 1
ATOM 581 N N . GLU A 1 85 ? -9.577 -5.500 15.691 1.00 93.25 85 GLU A N 1
ATOM 582 C CA . GLU A 1 85 ? -8.381 -5.551 14.853 1.00 93.25 85 GLU A CA 1
ATOM 583 C C . GLU A 1 85 ? -8.685 -5.006 13.460 1.00 93.25 85 GLU A C 1
ATOM 585 O O . GLU A 1 85 ? -9.699 -5.363 12.861 1.00 93.25 85 GLU A O 1
ATOM 590 N N . ALA A 1 86 ? -7.777 -4.191 12.923 1.00 94.12 86 ALA A N 1
ATOM 591 C CA . ALA A 1 86 ? -7.745 -3.868 11.504 1.00 94.12 86 ALA A CA 1
ATOM 592 C C . ALA A 1 86 ? -6.783 -4.828 10.796 1.00 94.12 86 ALA A C 1
ATOM 594 O O . ALA A 1 86 ? -5.578 -4.810 11.043 1.00 94.12 86 ALA A O 1
ATOM 595 N N . VAL A 1 87 ? -7.321 -5.664 9.913 1.00 96.12 87 VAL A N 1
ATOM 596 C CA . VAL A 1 87 ? -6.559 -6.623 9.113 1.00 96.12 87 VAL A CA 1
ATOM 597 C C . VAL A 1 87 ? -6.293 -6.001 7.755 1.00 96.12 87 VAL A C 1
ATOM 599 O O . VAL A 1 87 ? -7.238 -5.666 7.042 1.00 96.12 87 VAL A O 1
ATOM 602 N N . VAL A 1 88 ? -5.019 -5.868 7.388 1.00 97.69 88 VAL A N 1
ATOM 603 C CA . VAL A 1 88 ? -4.597 -5.339 6.086 1.00 97.69 88 VAL A CA 1
ATOM 604 C C . VAL A 1 88 ? -3.834 -6.409 5.318 1.00 97.69 88 VAL A C 1
ATOM 606 O O . VAL A 1 88 ? -2.885 -6.998 5.831 1.00 97.69 88 VAL A O 1
ATOM 609 N N . ILE A 1 89 ? -4.244 -6.655 4.077 1.00 98.00 89 ILE A N 1
ATOM 610 C CA . ILE A 1 89 ? -3.619 -7.617 3.170 1.00 98.00 89 ILE A CA 1
ATOM 611 C C . ILE A 1 89 ? -3.015 -6.842 2.008 1.00 98.00 89 ILE A C 1
ATOM 613 O O . ILE A 1 89 ? -3.733 -6.199 1.246 1.00 98.00 89 ILE A O 1
ATOM 617 N N . HIS A 1 90 ? -1.700 -6.937 1.852 1.00 97.75 90 HIS A N 1
ATOM 618 C CA . HIS A 1 90 ? -0.991 -6.388 0.703 1.00 97.75 90 HIS A CA 1
ATOM 619 C C . HIS A 1 90 ? -0.985 -7.411 -0.426 1.00 97.75 90 HIS A C 1
ATOM 621 O O . HIS A 1 90 ? -0.739 -8.598 -0.199 1.00 97.75 90 HIS A O 1
ATOM 627 N N . LYS A 1 91 ? -1.250 -6.960 -1.649 1.00 97.88 91 LYS A N 1
ATOM 628 C CA . LYS A 1 91 ? -1.252 -7.824 -2.830 1.00 97.88 91 LYS A CA 1
ATOM 629 C C . LYS A 1 91 ? -0.500 -7.153 -3.962 1.00 97.88 91 LYS A C 1
ATOM 631 O O . LYS A 1 91 ? -0.629 -5.949 -4.166 1.00 97.88 91 LYS A O 1
ATOM 636 N N . ALA A 1 92 ? 0.240 -7.958 -4.711 1.00 97.50 92 ALA A N 1
ATOM 637 C CA . ALA A 1 92 ? 0.945 -7.530 -5.903 1.00 97.50 92 ALA A CA 1
ATOM 638 C C . ALA A 1 92 ? 0.731 -8.532 -7.041 1.00 97.50 92 ALA A C 1
ATOM 640 O O . ALA A 1 92 ? 0.607 -9.735 -6.805 1.00 97.50 92 ALA A O 1
ATOM 641 N N . ALA A 1 93 ? 0.717 -8.022 -8.264 1.00 97.38 93 ALA A N 1
ATOM 642 C CA . ALA A 1 93 ? 0.880 -8.777 -9.493 1.00 97.38 93 ALA A CA 1
ATOM 643 C C . ALA A 1 93 ? 2.071 -8.193 -10.256 1.00 97.38 93 ALA A C 1
ATOM 645 O O . ALA A 1 93 ? 2.343 -6.994 -10.182 1.00 97.38 93 ALA A O 1
ATOM 646 N N . VAL A 1 94 ? 2.809 -9.067 -10.933 1.00 95.81 94 VAL A N 1
ATOM 647 C CA . VAL A 1 94 ? 4.056 -8.720 -11.612 1.00 95.81 94 VAL A CA 1
ATOM 648 C C . VAL A 1 94 ? 3.952 -9.169 -13.061 1.00 95.81 94 VAL A C 1
ATOM 650 O O . VAL A 1 94 ? 3.509 -10.282 -13.359 1.00 95.81 94 VAL A O 1
ATOM 653 N N . SER A 1 95 ? 4.340 -8.287 -13.965 1.00 96.12 95 SER A N 1
ATOM 654 C CA . SER A 1 95 ? 4.425 -8.535 -15.394 1.00 96.12 95 SER A CA 1
ATOM 655 C C . SER A 1 95 ? 5.711 -9.266 -15.768 1.00 96.12 95 SER A C 1
ATOM 657 O O . SER A 1 95 ? 6.715 -9.221 -15.061 1.00 96.12 95 SER A O 1
ATOM 659 N N . GLY A 1 96 ? 5.712 -9.904 -16.941 1.00 93.69 96 GLY A N 1
ATOM 660 C CA . GLY A 1 96 ? 6.921 -10.524 -17.495 1.00 93.69 96 GLY A CA 1
ATOM 661 C C . GLY A 1 96 ? 8.002 -9.522 -17.925 1.00 93.69 96 GLY A C 1
ATOM 662 O O . GLY A 1 96 ? 9.098 -9.941 -18.284 1.00 93.69 96 GLY A O 1
ATOM 663 N N . VAL A 1 97 ? 7.699 -8.218 -17.909 1.00 92.50 97 VAL A N 1
ATOM 664 C CA . VAL A 1 97 ? 8.634 -7.137 -18.264 1.00 92.50 97 VAL A CA 1
ATOM 665 C C . VAL A 1 97 ? 9.202 -6.415 -17.041 1.00 92.50 97 VAL A C 1
ATOM 667 O O . VAL A 1 97 ? 10.111 -5.599 -17.193 1.00 92.50 97 VAL A O 1
ATOM 670 N N . ALA A 1 98 ? 8.704 -6.716 -15.837 1.00 95.81 98 ALA A N 1
ATOM 671 C CA . ALA A 1 98 ? 9.237 -6.147 -14.610 1.00 95.81 98 ALA A CA 1
ATOM 672 C C . ALA A 1 98 ? 10.711 -6.533 -14.430 1.00 95.81 98 ALA A C 1
ATOM 674 O O . ALA A 1 98 ? 11.122 -7.677 -14.643 1.00 95.81 98 ALA A O 1
ATOM 675 N N . ILE A 1 99 ? 11.527 -5.568 -14.008 1.00 97.19 99 ILE A N 1
ATOM 676 C CA . ILE A 1 99 ? 12.966 -5.782 -13.848 1.00 97.19 99 ILE A CA 1
ATOM 677 C C . ILE A 1 99 ? 13.214 -6.698 -12.644 1.00 97.19 99 ILE A 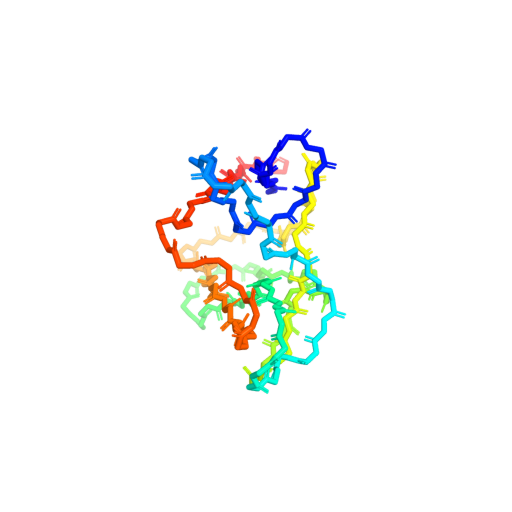C 1
ATOM 679 O O . ILE A 1 99 ? 12.765 -6.411 -11.535 1.00 97.19 99 ILE A O 1
ATOM 683 N N . SER A 1 100 ? 13.993 -7.765 -12.822 1.00 95.12 100 SER A N 1
ATOM 684 C CA . SER A 1 100 ? 14.356 -8.665 -11.724 1.00 95.12 100 SER A CA 1
ATOM 685 C C . SER A 1 100 ? 15.142 -7.942 -10.627 1.00 95.12 100 SER A C 1
ATOM 687 O O . SER A 1 100 ? 16.120 -7.245 -10.911 1.00 95.12 100 SER A O 1
ATOM 689 N N . GLY A 1 101 ? 14.775 -8.157 -9.370 1.00 95.69 101 GLY A N 1
ATOM 690 C CA . GLY A 1 101 ? 15.511 -7.657 -8.215 1.00 95.69 101 GLY A CA 1
ATOM 691 C C . GLY A 1 101 ? 14.618 -7.511 -6.993 1.00 95.69 101 GLY A C 1
ATOM 692 O O . GLY A 1 101 ? 13.461 -7.928 -7.002 1.00 95.69 101 GLY A O 1
ATOM 693 N N . SER A 1 102 ? 15.169 -6.910 -5.944 1.00 96.81 102 SER A N 1
ATOM 694 C CA . SER A 1 102 ? 14.426 -6.643 -4.717 1.00 96.81 102 SER A CA 1
ATOM 695 C C . SER A 1 102 ? 13.588 -5.381 -4.866 1.00 96.81 102 SER A C 1
ATOM 697 O O . SER A 1 102 ? 14.116 -4.310 -5.170 1.00 96.81 102 SER A O 1
ATOM 699 N N . TYR A 1 103 ? 12.294 -5.526 -4.609 1.00 97.88 103 TYR A N 1
ATOM 700 C CA . TYR A 1 103 ? 11.359 -4.424 -4.473 1.00 97.88 103 TYR A CA 1
ATOM 701 C C . TYR A 1 103 ? 11.032 -4.242 -2.999 1.00 97.88 103 TYR A C 1
ATOM 703 O O . TYR A 1 103 ? 10.826 -5.219 -2.279 1.00 97.88 103 TYR A O 1
ATOM 711 N N . SER A 1 104 ? 10.983 -2.997 -2.556 1.00 96.94 104 SER A N 1
ATOM 712 C CA . SER A 1 104 ? 10.660 -2.644 -1.180 1.00 96.94 104 SER A CA 1
ATOM 713 C C . SER A 1 104 ? 9.716 -1.464 -1.154 1.00 96.94 104 SER A C 1
ATOM 715 O O . SER A 1 104 ? 9.755 -0.610 -2.038 1.00 96.94 104 SER A O 1
ATOM 717 N N . ASP A 1 105 ? 8.919 -1.411 -0.103 1.00 97.44 105 ASP A N 1
ATOM 718 C CA . ASP A 1 105 ? 8.003 -0.321 0.151 1.00 97.44 105 ASP A CA 1
ATOM 71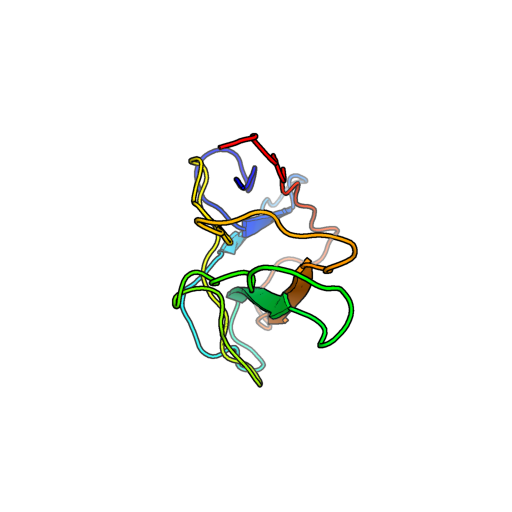9 C C . ASP A 1 105 ? 7.809 -0.139 1.663 1.00 97.44 105 ASP A C 1
ATOM 721 O O . ASP A 1 105 ? 8.034 -1.070 2.440 1.00 97.44 105 ASP A O 1
ATOM 725 N N . THR A 1 106 ? 7.447 1.068 2.092 1.00 97.62 106 THR A N 1
ATOM 726 C CA . THR A 1 106 ? 7.226 1.426 3.497 1.00 97.62 106 THR A CA 1
ATOM 727 C C . THR A 1 106 ? 5.863 2.081 3.658 1.00 97.62 106 THR A C 1
ATOM 729 O O . THR A 1 106 ? 5.679 3.249 3.320 1.00 97.62 106 THR A O 1
ATOM 732 N N . ILE A 1 107 ? 4.924 1.352 4.266 1.00 97.69 107 ILE A N 1
ATOM 733 C CA . ILE A 1 107 ? 3.608 1.890 4.617 1.00 97.69 107 ILE A CA 1
ATOM 734 C C . ILE A 1 107 ? 3.587 2.320 6.079 1.00 97.69 107 ILE A C 1
ATOM 736 O O . ILE A 1 107 ? 3.862 1.530 6.980 1.00 97.69 107 ILE A O 1
ATOM 740 N N . THR A 1 108 ? 3.215 3.577 6.316 1.00 97.31 108 THR A N 1
ATOM 741 C CA . THR A 1 108 ? 3.040 4.128 7.664 1.00 97.31 108 THR A CA 1
ATOM 742 C C . THR A 1 108 ? 1.566 4.099 8.054 1.00 97.31 108 THR A C 1
ATOM 744 O O . THR A 1 108 ? 0.729 4.724 7.393 1.00 97.31 108 THR A O 1
ATOM 747 N N . TYR A 1 109 ? 1.247 3.416 9.153 1.00 95.62 109 TYR A N 1
ATOM 748 C CA . TYR A 1 109 ? -0.068 3.448 9.791 1.00 95.62 109 TYR A CA 1
ATOM 749 C C . TYR A 1 109 ? -0.000 4.313 11.048 1.00 95.62 109 TYR A C 1
ATOM 751 O O . TYR A 1 109 ? 0.859 4.123 11.901 1.00 95.62 109 TYR A O 1
ATOM 759 N N . GLU A 1 110 ? -0.920 5.263 11.149 1.00 94.12 110 GLU A N 1
ATOM 760 C CA . GLU A 1 110 ? -1.054 6.168 12.286 1.00 94.12 110 GLU A CA 1
ATOM 761 C C . GLU A 1 110 ? -2.483 6.015 12.807 1.00 94.12 110 GLU A C 1
ATOM 763 O O . GLU A 1 110 ? -3.429 5.965 12.015 1.00 94.12 110 GLU A O 1
ATOM 768 N N . CYS A 1 111 ? -2.624 5.912 14.126 1.00 90.56 111 CYS A N 1
ATOM 769 C CA . CYS A 1 111 ? -3.907 5.909 14.812 1.00 90.56 111 CYS A CA 1
ATOM 770 C C . CYS A 1 111 ? -3.967 7.161 15.681 1.00 90.56 111 CYS A C 1
ATOM 772 O O . CYS A 1 111 ? -3.064 7.406 16.481 1.00 90.56 111 CYS A O 1
ATOM 774 N N . THR A 1 112 ? -5.014 7.954 15.506 1.00 87.56 112 THR A N 1
ATOM 775 C CA . THR A 1 112 ? -5.278 9.142 16.314 1.00 87.56 112 THR A CA 1
ATOM 776 C C . THR A 1 112 ? -6.549 8.907 17.111 1.00 87.56 112 THR A C 1
ATOM 778 O O . THR A 1 112 ? -7.500 8.325 16.588 1.00 87.56 112 THR A O 1
ATOM 781 N N . ALA A 1 113 ? -6.565 9.352 18.367 1.00 78.75 113 ALA A N 1
ATOM 782 C CA . ALA A 1 113 ? -7.805 9.410 19.132 1.00 78.75 113 ALA A CA 1
ATOM 783 C C . ALA A 1 113 ? -8.820 10.322 18.418 1.00 78.75 113 ALA A C 1
ATOM 785 O O . ALA A 1 113 ? -8.417 11.239 17.694 1.00 78.75 113 ALA A O 1
ATOM 786 N N . ASN A 1 114 ? -10.109 10.037 18.616 1.00 58.81 114 ASN A N 1
ATOM 787 C CA . ASN A 1 114 ? -11.170 10.996 18.300 1.00 58.81 114 ASN A CA 1
ATOM 788 C C . ASN A 1 114 ? -11.109 12.200 19.239 1.00 58.81 114 ASN A C 1
ATOM 790 O O . ASN A 1 114 ? -10.751 11.996 20.422 1.00 58.81 114 ASN A O 1
#

Foldseek 3Di:
DAKPFVVPFHAFWDPPPVTDGLGADQDQDDAQHRYKAKAKDKDPDWDDWGKDADPLRPDDDRGGRGGHRDDDDGTDTPIDTGGMDMDMDIDTHDHPPTDDDHTDMDDDDDDDDD

pLDDT: mean 95.35, std 4.87, range [58.81, 98.69]

Radius of gyration: 15.6 Å; chains: 1; bounding box: 38×24×41 Å